Protein AF-A0A485PNK5-F1 (afdb_monomer_lite)

Organism: Lynx pardinus (NCBI:txid191816)

Foldseek 3Di:
DDEADDPPDPLDAADEWHKYWDKDQLCPDPVSHPWFPDDRIDTQIDTGYDDDFDDDDPPDPDPADATWDKDQLDAAWDWTWTFDQDPNDTDTDIDTHTRRHRPDIDTDGHPDPRPHPPDD

InterPro domains:
  IPR001839 Transforming growth factor-beta, C-terminal [PF00019] (16-107)
  IPR001839 Transforming growth factor-beta, C-terminal [PS51362] (1-108)
  IPR001839 Transforming growth factor-beta, C-terminal [SM00204] (17-108)
  IPR003942 Left- Right determination factor [PR01427] (19-40)
  IPR003942 Left- Right determination factor [PR01427] (53-73)
  IPR003942 Left- Right determination factor [PR01427] (79-98)
  IPR015615 Transforming growth factor-beta-like [PTHR11848] (6-108)
  IPR017948 Transforming growth factor beta, conserved site [PS00250] (36-51)
  IPR029034 Cystine-knot cytokine [G3DSA:2.10.90.10] (6-108)
  IPR029034 Cystine-knot cytokine [SSF57501] (11-107)

Radius of gyration: 19.06 Å; chains: 1; bounding box: 50×31×49 Å

Sequence (120 aa):
AQGDCDPEAPAAEGARCCRQETYVDLRGMRWAENWVLEPPGFLAYECVGACQQPPEPPTFRRPFPGPRQCVASETTSLPLIVGVKEGGRPRPQVVSLPNMRVEKCSCAWDGAPVPRRLGP

pLDDT: mean 81.0, std 13.72, range [43.34, 95.06]

Structure (mmCIF, N/CA/C/O backbone):
data_AF-A0A485PNK5-F1
#
_entry.id   AF-A0A485PNK5-F1
#
loop_
_atom_site.group_PDB
_atom_site.id
_atom_site.type_symbol
_atom_site.label_atom_id
_atom_site.label_alt_id
_atom_site.label_comp_id
_atom_site.label_asym_id
_atom_site.label_entity_id
_atom_site.label_seq_id
_atom_site.pdbx_PDB_ins_code
_atom_site.Cartn_x
_atom_site.Cartn_y
_atom_site.Cartn_z
_atom_site.occupancy
_atom_site.B_iso_or_equiv
_atom_site.auth_seq_id
_atom_site.auth_comp_id
_atom_site.auth_asym_id
_atom_site.auth_atom_id
_atom_site.pdbx_PDB_model_num
ATOM 1 N N . ALA A 1 1 ? 14.736 2.645 -8.124 1.00 52.97 1 ALA A N 1
ATOM 2 C CA . ALA A 1 1 ? 13.335 2.901 -7.761 1.00 52.97 1 ALA A CA 1
ATOM 3 C C . ALA A 1 1 ? 13.364 4.090 -6.830 1.00 52.97 1 ALA A C 1
ATOM 5 O O . ALA A 1 1 ? 14.030 4.031 -5.801 1.00 52.97 1 ALA A O 1
ATOM 6 N N . GLN A 1 2 ? 12.846 5.215 -7.292 1.00 55.50 2 GLN A N 1
ATOM 7 C CA . GLN A 1 2 ? 13.005 6.494 -6.615 1.00 55.50 2 GLN A CA 1
ATOM 8 C C . GLN A 1 2 ? 11.812 7.346 -7.032 1.00 55.50 2 GLN A C 1
ATOM 10 O O . GLN A 1 2 ? 11.848 7.963 -8.087 1.00 55.50 2 GLN A O 1
ATOM 15 N N . GLY A 1 3 ? 10.748 7.300 -6.231 1.00 74.06 3 GLY A N 1
ATOM 16 C CA . GLY A 1 3 ? 9.616 8.216 -6.352 1.00 74.06 3 GLY A CA 1
ATOM 17 C C . GLY A 1 3 ? 8.279 7.589 -6.736 1.00 74.06 3 GLY A C 1
ATOM 18 O O . GLY A 1 3 ? 8.140 6.370 -6.893 1.00 74.06 3 GLY A O 1
ATOM 19 N N . ASP A 1 4 ? 7.309 8.488 -6.843 1.00 86.75 4 ASP A N 1
ATOM 20 C CA . ASP A 1 4 ? 5.953 8.227 -7.304 1.00 86.75 4 ASP A CA 1
ATOM 21 C C . ASP A 1 4 ? 5.923 8.073 -8.828 1.00 86.75 4 ASP A C 1
ATOM 23 O O . ASP A 1 4 ? 6.787 8.590 -9.541 1.00 86.75 4 ASP A O 1
ATOM 27 N N . CYS A 1 5 ? 4.964 7.299 -9.324 1.00 87.69 5 CYS A N 1
ATOM 28 C CA . CYS A 1 5 ? 4.735 7.148 -10.751 1.00 87.69 5 CYS A CA 1
ATOM 29 C C . CYS A 1 5 ? 4.199 8.460 -11.337 1.00 87.69 5 CYS A C 1
ATOM 31 O O . CYS A 1 5 ? 3.417 9.159 -10.695 1.00 87.69 5 CYS A O 1
ATOM 33 N N . ASP A 1 6 ? 4.600 8.768 -12.567 1.00 78.81 6 ASP A N 1
ATOM 34 C CA . ASP A 1 6 ? 4.049 9.899 -13.310 1.00 78.81 6 ASP A CA 1
ATOM 35 C C . ASP A 1 6 ? 2.625 9.544 -13.787 1.00 78.81 6 ASP A C 1
ATOM 37 O O . ASP A 1 6 ? 2.473 8.536 -14.484 1.00 78.81 6 ASP A O 1
ATOM 41 N N . PRO A 1 7 ? 1.582 10.309 -13.410 1.00 68.56 7 PRO A N 1
ATOM 42 C CA . PRO A 1 7 ? 0.200 10.017 -13.789 1.00 68.56 7 PRO A CA 1
ATOM 43 C C . PRO A 1 7 ? -0.061 10.123 -15.300 1.00 68.56 7 PRO A C 1
ATOM 45 O O . PRO A 1 7 ? -1.057 9.576 -15.774 1.00 68.56 7 PRO A O 1
ATOM 48 N N . GLU A 1 8 ? 0.802 10.810 -16.057 1.00 65.12 8 GLU A N 1
ATOM 49 C CA . GLU A 1 8 ? 0.654 10.993 -17.508 1.00 65.12 8 GLU A CA 1
ATOM 50 C C . GLU A 1 8 ? 1.404 9.928 -18.325 1.00 65.12 8 GLU A C 1
ATOM 52 O O . GLU A 1 8 ? 1.135 9.741 -19.516 1.00 65.12 8 GLU A O 1
ATOM 57 N N . ALA A 1 9 ? 2.323 9.189 -17.697 1.00 64.19 9 ALA A N 1
ATOM 58 C CA . ALA A 1 9 ? 2.994 8.066 -18.332 1.00 64.19 9 ALA A CA 1
ATOM 59 C C . ALA A 1 9 ? 2.116 6.809 -18.214 1.00 64.19 9 ALA A C 1
ATOM 61 O O . ALA A 1 9 ? 1.662 6.477 -17.116 1.00 64.19 9 ALA A O 1
ATOM 62 N N . PRO A 1 10 ? 1.882 6.052 -19.304 1.00 57.59 10 PRO A N 1
ATOM 63 C CA . PRO A 1 10 ? 1.164 4.794 -19.191 1.00 57.59 10 PRO A CA 1
ATOM 64 C C . PRO A 1 10 ? 1.913 3.885 -18.212 1.00 57.59 10 PRO A C 1
ATOM 66 O O . PRO A 1 10 ? 3.121 3.671 -18.356 1.00 57.59 10 PRO A O 1
ATOM 69 N N . ALA A 1 11 ? 1.187 3.334 -17.235 1.00 55.88 11 ALA A N 1
ATOM 70 C CA . ALA A 1 11 ? 1.639 2.253 -16.362 1.00 55.88 11 ALA A CA 1
ATOM 71 C C . ALA A 1 11 ? 1.801 0.963 -17.190 1.00 55.88 11 ALA A C 1
ATOM 73 O O . ALA A 1 11 ? 1.084 -0.016 -17.024 1.00 55.88 11 ALA A O 1
ATOM 74 N N . ALA A 1 12 ? 2.685 1.006 -18.181 1.00 52.16 12 ALA A N 1
ATOM 75 C CA . ALA A 1 12 ? 2.956 -0.079 -19.099 1.00 52.16 12 ALA A CA 1
ATOM 76 C C . ALA A 1 12 ? 4.041 -0.991 -18.520 1.00 52.16 12 ALA A C 1
ATOM 78 O O . ALA A 1 12 ? 4.969 -0.533 -17.841 1.00 52.16 12 ALA A O 1
ATOM 79 N N . GLU A 1 13 ? 3.950 -2.282 -18.847 1.00 50.34 13 GLU A N 1
ATOM 80 C CA . GLU A 1 13 ? 5.047 -3.245 -18.732 1.00 50.34 13 GLU A CA 1
ATOM 81 C C . GLU A 1 13 ? 6.320 -2.644 -19.354 1.00 50.34 13 GLU A C 1
ATOM 83 O O . GLU A 1 13 ? 6.461 -2.557 -20.571 1.00 50.34 13 GLU A O 1
ATOM 88 N N . GLY A 1 14 ? 7.233 -2.152 -18.510 1.00 56.34 14 GLY A N 1
ATOM 89 C CA . GLY A 1 14 ? 8.463 -1.473 -18.936 1.00 56.34 14 GLY A CA 1
ATOM 90 C C . GLY A 1 14 ? 8.758 -0.150 -18.223 1.00 56.34 14 GLY A C 1
ATOM 91 O O . GLY A 1 14 ? 9.905 0.304 -18.251 1.00 56.34 14 GLY A O 1
ATOM 92 N N . ALA A 1 15 ? 7.782 0.449 -17.531 1.00 72.06 15 ALA A N 1
ATOM 93 C CA . ALA A 1 15 ? 8.028 1.599 -16.662 1.00 72.06 15 ALA A CA 1
ATOM 94 C C . ALA A 1 15 ? 8.975 1.219 -15.508 1.00 72.06 15 ALA A C 1
ATOM 96 O O . ALA A 1 15 ? 8.935 0.101 -14.991 1.00 72.06 15 ALA A O 1
ATOM 97 N N . ARG A 1 16 ? 9.858 2.137 -15.095 1.00 84.75 16 ARG A N 1
ATOM 98 C CA . ARG A 1 16 ? 10.759 1.907 -13.951 1.00 84.75 16 ARG A CA 1
ATOM 99 C C . ARG A 1 16 ? 9.933 1.746 -12.672 1.00 84.75 16 ARG A C 1
ATOM 101 O O . ARG A 1 16 ? 8.997 2.504 -12.472 1.00 84.75 16 ARG A O 1
ATOM 108 N N . CYS A 1 17 ? 10.342 0.828 -11.793 1.00 89.81 17 CYS A N 1
ATOM 109 C CA . CYS A 1 17 ? 9.726 0.631 -10.474 1.00 89.81 17 CYS A CA 1
ATOM 110 C C . CYS A 1 17 ? 9.469 1.959 -9.728 1.00 89.81 17 CYS A C 1
ATOM 112 O O . CYS A 1 17 ? 10.427 2.679 -9.399 1.00 89.81 17 CYS A O 1
ATOM 114 N N . CYS A 1 18 ? 8.190 2.240 -9.468 1.00 90.62 18 CYS A N 1
ATOM 115 C CA . CYS A 1 18 ? 7.665 3.469 -8.872 1.00 90.62 18 CYS A CA 1
ATOM 116 C C . CYS A 1 18 ? 6.459 3.169 -7.966 1.00 90.62 18 CYS A C 1
ATOM 118 O O . CYS A 1 18 ? 5.919 2.059 -7.975 1.00 90.62 18 CYS A O 1
ATOM 120 N N . ARG A 1 19 ? 6.073 4.150 -7.145 1.00 92.50 19 ARG A N 1
ATOM 121 C CA . ARG A 1 19 ? 4.909 4.060 -6.256 1.00 92.50 19 ARG A CA 1
ATOM 122 C C . ARG A 1 19 ? 3.681 4.691 -6.917 1.00 92.50 19 ARG A C 1
ATOM 124 O O . ARG A 1 19 ? 3.716 5.856 -7.290 1.00 92.50 19 ARG A O 1
ATOM 131 N N . GLN A 1 20 ? 2.599 3.940 -7.043 1.00 91.81 20 GLN A N 1
ATOM 132 C CA . GLN A 1 20 ? 1.330 4.394 -7.597 1.00 91.81 20 GLN A CA 1
ATOM 133 C C . GLN A 1 20 ? 0.326 4.673 -6.481 1.00 91.81 20 GLN A C 1
ATOM 135 O O . GLN A 1 20 ? 0.298 3.973 -5.471 1.00 91.81 20 GLN A O 1
ATOM 140 N N . GLU A 1 21 ? -0.509 5.696 -6.652 1.00 92.69 21 GLU A N 1
ATOM 141 C CA . GLU A 1 21 ? -1.604 5.971 -5.725 1.00 92.69 21 GLU A CA 1
ATOM 142 C C . GLU A 1 21 ? -2.684 4.894 -5.811 1.00 92.69 21 GLU A C 1
ATOM 144 O O . GLU A 1 21 ? -3.154 4.521 -6.884 1.00 92.69 21 GLU A O 1
ATOM 149 N N . THR A 1 22 ? -3.099 4.387 -4.654 1.00 93.38 22 THR A N 1
ATOM 150 C CA . THR A 1 22 ? -4.165 3.389 -4.556 1.00 93.38 22 THR A CA 1
ATOM 151 C C . THR A 1 22 ? -4.963 3.665 -3.301 1.00 93.38 22 THR A C 1
ATOM 153 O O . THR A 1 22 ? -4.412 3.680 -2.197 1.00 93.38 22 THR A O 1
ATOM 156 N N . TYR A 1 23 ? -6.257 3.920 -3.477 1.00 94.31 23 TYR A N 1
ATOM 157 C CA . TYR A 1 23 ? -7.175 4.180 -2.381 1.00 94.31 23 TYR A CA 1
ATOM 158 C C . TYR A 1 23 ? -7.824 2.883 -1.910 1.00 94.31 23 TYR A C 1
ATOM 160 O O . TYR A 1 23 ? -8.352 2.109 -2.707 1.00 94.31 23 TYR A O 1
ATOM 168 N N . VAL A 1 24 ? -7.807 2.677 -0.601 1.00 92.69 24 VAL A N 1
ATOM 169 C CA . VAL A 1 24 ? -8.452 1.557 0.068 1.00 92.69 24 VAL A CA 1
ATOM 170 C C . VAL A 1 24 ? -9.657 2.084 0.834 1.00 92.69 24 VAL A C 1
ATOM 172 O O . VAL A 1 24 ? -9.507 2.845 1.790 1.00 92.69 24 VAL A O 1
ATOM 175 N N . ASP A 1 25 ? -10.850 1.661 0.419 1.00 91.88 25 ASP A N 1
ATOM 176 C CA . ASP A 1 25 ? -12.098 1.943 1.128 1.00 91.88 25 ASP A CA 1
ATOM 177 C C . ASP A 1 25 ? -12.303 0.921 2.250 1.00 91.88 25 ASP A C 1
ATOM 179 O O . ASP A 1 25 ? -12.590 -0.251 1.998 1.00 91.88 25 ASP A O 1
ATOM 183 N N . LEU A 1 26 ? -12.155 1.366 3.497 1.00 89.19 26 LEU A N 1
ATOM 184 C CA . LEU A 1 26 ? -12.351 0.515 4.668 1.00 89.19 26 LEU A CA 1
ATOM 185 C C . LEU A 1 26 ? -13.839 0.267 4.933 1.00 89.19 26 LEU A C 1
ATOM 187 O O . LEU A 1 26 ? -14.189 -0.805 5.418 1.00 89.19 26 LEU A O 1
ATOM 191 N N . ARG A 1 27 ? -14.735 1.195 4.573 1.00 84.00 27 ARG A N 1
ATOM 192 C CA . ARG A 1 27 ? -16.186 0.999 4.755 1.00 84.00 27 ARG A CA 1
ATOM 193 C C . ARG A 1 27 ? -16.747 -0.064 3.817 1.00 84.00 27 ARG A C 1
ATOM 195 O O . ARG A 1 27 ? -17.682 -0.764 4.189 1.00 84.00 27 ARG A O 1
ATOM 202 N N . GLY A 1 28 ? -16.160 -0.208 2.630 1.00 84.38 28 GLY A N 1
ATOM 203 C CA . GLY A 1 28 ? -16.496 -1.265 1.674 1.00 84.38 28 GLY A CA 1
ATOM 204 C C . GLY A 1 28 ? -15.974 -2.657 2.057 1.00 84.38 28 GLY A C 1
ATOM 205 O O . GLY A 1 28 ? -16.331 -3.649 1.417 1.00 84.38 28 GLY A O 1
ATOM 206 N N . MET A 1 29 ? -15.130 -2.768 3.089 1.00 87.81 29 MET A N 1
ATOM 207 C CA . MET A 1 29 ? -14.545 -4.037 3.515 1.00 87.81 29 MET A CA 1
ATOM 208 C C . MET A 1 29 ? -15.355 -4.699 4.628 1.00 87.81 29 MET A C 1
ATOM 210 O O . MET A 1 29 ? -15.425 -4.204 5.749 1.00 87.81 29 MET A O 1
ATOM 214 N N . ARG A 1 30 ? -15.849 -5.914 4.361 1.00 84.75 30 ARG A N 1
ATOM 215 C CA . ARG A 1 30 ? -16.630 -6.721 5.322 1.00 84.75 30 ARG A CA 1
ATOM 216 C C . ARG A 1 30 ? -15.951 -6.907 6.682 1.00 84.75 30 ARG A C 1
ATOM 218 O O . ARG A 1 30 ? -16.625 -6.996 7.698 1.00 84.75 30 ARG A O 1
ATOM 225 N N . TRP A 1 31 ? -14.619 -6.999 6.710 1.00 80.81 31 TRP A N 1
ATOM 226 C CA . TRP A 1 31 ? -13.874 -7.197 7.956 1.00 80.81 31 TRP A CA 1
ATOM 227 C C . TRP A 1 31 ? -13.794 -5.936 8.815 1.00 80.81 31 TRP A C 1
ATOM 229 O O . TRP A 1 31 ? -13.536 -6.086 9.998 1.00 80.81 31 TRP A O 1
ATOM 239 N N . ALA A 1 32 ? -13.984 -4.742 8.246 1.00 81.50 32 ALA A N 1
ATOM 240 C CA . ALA A 1 32 ? -13.938 -3.433 8.911 1.00 81.50 32 ALA A CA 1
ATOM 241 C C . ALA A 1 32 ? -15.346 -2.841 9.143 1.00 81.50 32 ALA A C 1
ATOM 243 O O . ALA A 1 32 ? -15.527 -1.905 9.928 1.00 81.50 32 ALA A O 1
ATOM 244 N N . GLU A 1 33 ? -16.345 -3.420 8.478 1.00 74.00 33 GLU A N 1
ATOM 245 C CA . GLU A 1 33 ? -17.748 -3.039 8.540 1.00 74.00 33 GLU A CA 1
ATOM 246 C C . GLU A 1 33 ? -18.261 -3.013 9.990 1.00 74.00 33 GLU A C 1
ATOM 248 O O . GLU A 1 33 ? -18.122 -3.981 10.737 1.00 74.00 33 GLU A O 1
ATOM 253 N N . ASN A 1 34 ? -18.902 -1.911 10.386 1.00 74.00 34 ASN A N 1
ATOM 254 C CA . ASN A 1 34 ? -19.606 -1.743 11.667 1.00 74.00 34 ASN A CA 1
ATOM 255 C C . ASN A 1 34 ? -18.745 -1.650 12.946 1.00 74.00 34 ASN A C 1
ATOM 257 O O . ASN A 1 34 ? -19.314 -1.550 14.036 1.00 74.00 34 ASN A O 1
ATOM 261 N N . TRP A 1 35 ? -17.411 -1.634 12.856 1.00 84.06 35 TRP A N 1
ATOM 262 C CA . TRP A 1 35 ? -16.552 -1.390 14.029 1.00 84.06 35 TRP A CA 1
ATOM 263 C C . TRP A 1 35 ? -15.379 -0.442 13.771 1.00 84.06 35 TRP A C 1
ATOM 265 O O . TRP A 1 35 ? -14.919 0.165 14.732 1.00 84.06 35 TRP A O 1
ATOM 275 N N . VAL A 1 36 ? -14.919 -0.233 12.532 1.00 89.94 36 VAL A N 1
ATOM 276 C CA . VAL A 1 36 ? -13.999 0.880 12.234 1.00 89.94 36 VAL A CA 1
ATOM 277 C C . VAL A 1 36 ? -14.800 2.181 12.182 1.00 89.94 36 VAL A C 1
ATOM 279 O O . VAL A 1 36 ? -15.735 2.313 11.396 1.00 89.94 36 VAL A O 1
ATOM 282 N N . LEU A 1 37 ? -14.445 3.130 13.046 1.00 90.81 37 LEU A N 1
ATOM 283 C CA . LEU A 1 37 ? -15.056 4.457 13.115 1.00 90.81 37 LEU A CA 1
ATOM 284 C C . LEU A 1 37 ? -14.327 5.439 12.192 1.00 90.81 37 LEU A C 1
ATOM 286 O O . LEU A 1 37 ? -14.977 6.152 11.440 1.00 90.81 37 LEU A O 1
ATOM 290 N N . GLU A 1 38 ? -12.991 5.448 12.221 1.00 92.50 38 GLU A N 1
ATOM 291 C CA . GLU A 1 38 ? -12.152 6.332 11.400 1.00 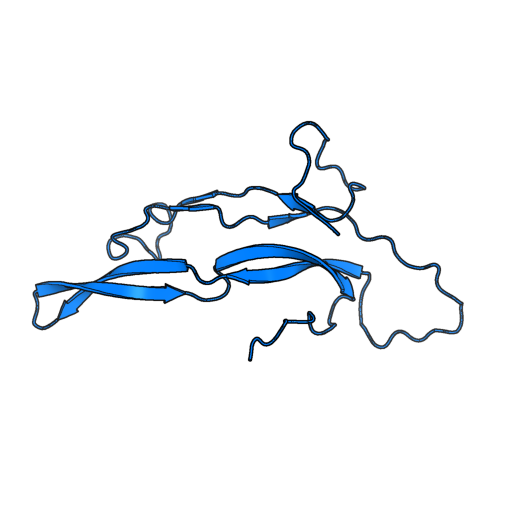92.50 38 GLU A CA 1
ATOM 292 C C . GLU A 1 38 ? -10.792 5.675 11.075 1.00 92.50 38 GLU A C 1
ATOM 294 O O . GLU A 1 38 ? -10.265 4.943 11.919 1.00 92.50 38 GLU A O 1
ATOM 299 N N . PRO A 1 39 ? -10.164 5.983 9.923 1.00 93.75 39 PRO A N 1
ATOM 300 C CA . PRO A 1 39 ? -10.754 6.691 8.787 1.00 93.75 39 PRO A CA 1
ATOM 301 C C . PRO A 1 39 ? -11.708 5.791 7.974 1.00 93.75 39 PRO A C 1
ATOM 303 O O . PRO A 1 39 ? -11.598 4.565 8.029 1.00 93.75 39 PRO A O 1
ATOM 306 N N . PRO A 1 40 ? -12.605 6.365 7.151 1.00 91.44 40 PRO A N 1
ATOM 307 C CA . PRO A 1 40 ? -13.453 5.595 6.235 1.00 91.44 40 PRO A CA 1
ATOM 308 C C . PRO A 1 40 ? -12.665 4.882 5.125 1.00 91.44 40 PRO A C 1
ATOM 310 O O . PRO A 1 40 ? -13.155 3.930 4.527 1.00 91.44 40 PRO A O 1
ATOM 313 N N . GLY A 1 41 ? -11.450 5.344 4.845 1.00 92.94 41 GLY A N 1
ATOM 314 C CA . GLY A 1 41 ? -10.526 4.785 3.869 1.00 92.94 41 GLY A CA 1
ATOM 315 C C . GLY A 1 41 ? -9.254 5.625 3.809 1.00 92.94 41 GLY A C 1
ATOM 316 O O . GLY A 1 41 ? -9.168 6.678 4.445 1.00 92.94 41 GLY A O 1
ATOM 317 N N . PHE A 1 42 ? -8.245 5.157 3.084 1.00 94.12 42 PHE A N 1
ATOM 318 C CA . PHE A 1 42 ? -6.922 5.780 3.071 1.00 94.12 42 PHE A CA 1
ATOM 319 C C . PHE A 1 42 ? -6.159 5.479 1.776 1.00 94.12 42 PHE A C 1
ATOM 321 O O . PHE A 1 42 ? -6.453 4.515 1.074 1.00 94.12 42 PHE A O 1
ATOM 328 N N . LEU A 1 43 ? -5.151 6.297 1.464 1.00 95.06 43 LEU A N 1
ATOM 329 C CA . LEU A 1 43 ? -4.204 6.005 0.387 1.00 95.06 43 LEU A CA 1
ATOM 330 C C . LEU A 1 43 ? -3.174 4.991 0.889 1.00 95.06 43 LEU A C 1
ATOM 332 O O . LEU A 1 43 ? -2.337 5.321 1.731 1.00 95.06 43 LEU A O 1
ATOM 336 N N . ALA A 1 44 ? -3.263 3.760 0.389 1.00 94.62 44 ALA A N 1
ATOM 337 C CA . ALA A 1 44 ? -2.332 2.678 0.697 1.00 94.62 44 ALA A CA 1
ATOM 338 C C . ALA A 1 44 ? -1.087 2.730 -0.188 1.00 94.62 44 ALA A C 1
ATOM 340 O O . ALA A 1 44 ? 0.007 2.446 0.297 1.00 94.62 44 ALA A O 1
ATOM 341 N N . TYR A 1 45 ? -1.257 3.184 -1.433 1.00 94.00 45 TYR A N 1
ATOM 342 C CA . TYR A 1 45 ? -0.258 3.131 -2.499 1.00 94.00 45 TYR A CA 1
ATOM 343 C C . TYR A 1 45 ? 0.185 1.700 -2.854 1.00 94.00 45 TYR A C 1
ATOM 345 O O . TYR A 1 45 ? 0.146 0.784 -2.035 1.00 94.00 45 TYR A O 1
ATOM 353 N N . GLU A 1 46 ? 0.652 1.514 -4.082 1.00 92.81 46 GLU A N 1
ATOM 354 C CA . GLU A 1 46 ? 1.132 0.232 -4.593 1.00 92.81 46 GLU A CA 1
ATOM 355 C C . GLU A 1 46 ? 2.475 0.399 -5.312 1.00 92.81 46 GLU A C 1
ATOM 357 O O . GLU A 1 46 ? 2.774 1.453 -5.868 1.00 92.81 46 GLU A O 1
ATOM 362 N N . CYS A 1 47 ? 3.319 -0.632 -5.279 1.00 91.69 47 CYS A N 1
ATOM 363 C CA . CYS A 1 47 ? 4.559 -0.648 -6.049 1.00 91.69 47 CYS A CA 1
ATOM 364 C C . CYS A 1 47 ? 4.326 -1.323 -7.393 1.00 91.69 47 CYS A C 1
ATOM 366 O O . CYS A 1 47 ? 4.025 -2.512 -7.438 1.00 91.69 47 CYS A O 1
ATOM 368 N N . VAL A 1 48 ? 4.529 -0.578 -8.477 1.00 90.75 48 VAL A N 1
ATOM 369 C CA . VAL A 1 48 ? 4.297 -1.056 -9.842 1.00 90.75 48 VAL A CA 1
ATOM 370 C C . VAL A 1 48 ? 5.508 -0.804 -10.734 1.00 90.75 48 VAL A C 1
ATOM 372 O O . VAL A 1 48 ? 6.430 -0.056 -10.394 1.00 90.75 48 VAL A O 1
ATOM 375 N N . GLY A 1 49 ? 5.505 -1.438 -11.903 1.00 88.31 49 GLY A N 1
ATOM 376 C CA . GLY A 1 49 ? 6.561 -1.321 -12.901 1.00 88.31 49 GLY A CA 1
ATOM 377 C C . GLY A 1 49 ? 7.608 -2.431 -12.822 1.00 88.31 49 GLY A C 1
ATOM 378 O O . GLY A 1 49 ? 7.553 -3.350 -12.004 1.00 88.31 49 GLY A O 1
ATOM 379 N N . ALA A 1 50 ? 8.583 -2.347 -13.721 1.00 85.81 50 ALA A N 1
ATOM 380 C CA . ALA A 1 50 ? 9.593 -3.364 -13.941 1.00 85.81 50 ALA A CA 1
ATOM 381 C C . ALA A 1 50 ? 10.937 -3.007 -13.290 1.00 85.81 50 ALA A C 1
ATOM 383 O O . ALA A 1 50 ? 11.328 -1.842 -13.134 1.00 85.81 50 ALA A O 1
ATOM 384 N N . CYS A 1 51 ? 11.687 -4.054 -12.956 1.00 87.06 51 CYS A N 1
ATOM 385 C CA . CYS A 1 51 ? 13.055 -3.963 -12.476 1.00 87.06 51 CYS A CA 1
ATOM 386 C C . CYS A 1 51 ? 14.014 -4.496 -13.536 1.00 87.06 51 CYS A C 1
ATOM 388 O O . CYS A 1 51 ? 13.862 -5.618 -14.018 1.00 87.06 51 CYS A O 1
ATOM 390 N N . GLN A 1 52 ? 15.031 -3.697 -13.871 1.00 83.50 52 GLN A N 1
ATOM 391 C CA . GLN A 1 52 ? 16.094 -4.139 -14.768 1.00 83.50 52 GLN A CA 1
ATOM 392 C C . GLN A 1 52 ? 16.826 -5.332 -14.149 1.00 83.50 52 GLN A C 1
ATOM 394 O O . GLN A 1 52 ? 17.331 -5.259 -13.018 1.00 83.50 52 GLN A O 1
ATOM 399 N N 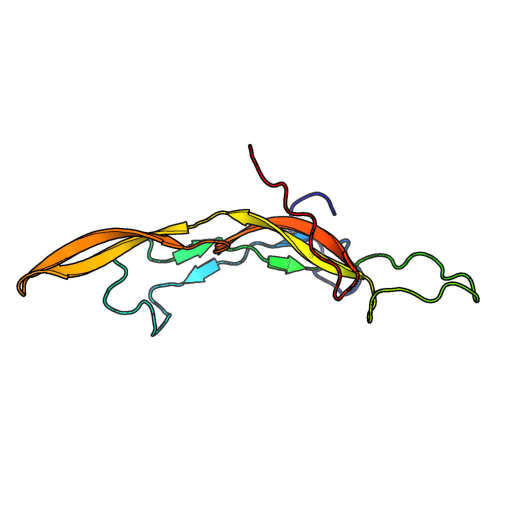. GLN A 1 53 ? 16.875 -6.425 -14.907 1.00 82.56 53 GLN A N 1
ATOM 400 C CA . GLN A 1 53 ? 17.682 -7.582 -14.560 1.00 82.56 53 GLN A CA 1
ATOM 401 C C . GLN A 1 53 ? 19.139 -7.273 -14.928 1.00 82.56 53 GLN A C 1
ATOM 403 O O . GLN A 1 53 ? 19.394 -6.803 -16.040 1.00 82.56 53 GLN A O 1
ATOM 408 N N . PRO A 1 54 ? 20.102 -7.476 -14.016 1.00 74.50 54 PRO A N 1
ATOM 409 C CA . PRO A 1 54 ? 21.506 -7.387 -14.385 1.00 74.50 54 PRO A CA 1
ATOM 410 C C . PRO A 1 54 ? 21.826 -8.452 -15.449 1.00 74.50 54 PRO A C 1
ATOM 412 O O . PRO A 1 54 ? 21.257 -9.544 -15.383 1.00 74.50 54 PRO A O 1
ATOM 415 N N . PRO A 1 55 ? 22.718 -8.166 -16.415 1.00 69.81 55 PRO A N 1
ATOM 416 C CA . PRO A 1 55 ? 23.157 -9.166 -17.382 1.00 69.81 55 PRO A CA 1
ATOM 417 C C . PRO A 1 55 ? 23.780 -10.349 -16.634 1.00 69.81 55 PRO A C 1
ATOM 419 O O . PRO A 1 55 ? 24.669 -10.171 -15.801 1.00 69.81 55 PRO A O 1
ATOM 422 N N . GLU A 1 56 ? 23.272 -11.552 -16.886 1.00 62.72 56 GLU A N 1
ATOM 423 C CA . GLU A 1 56 ? 23.694 -12.761 -16.180 1.00 62.72 56 GLU A CA 1
ATOM 424 C C . GLU A 1 56 ? 24.991 -13.319 -16.777 1.00 62.72 56 GLU A C 1
ATOM 426 O O . GLU A 1 56 ? 25.022 -13.649 -17.965 1.00 62.72 56 GLU A O 1
ATOM 431 N N . PRO A 1 57 ? 26.064 -13.490 -15.984 1.00 59.41 57 PRO A N 1
ATOM 432 C CA . PRO A 1 57 ? 27.174 -14.330 -16.390 1.00 59.41 57 PRO A CA 1
ATOM 433 C C . PRO A 1 57 ? 26.772 -15.814 -16.291 1.00 59.41 57 PRO A C 1
ATOM 435 O O . PRO A 1 57 ? 26.103 -16.204 -15.330 1.00 59.41 57 PRO A O 1
ATOM 438 N N . PRO A 1 58 ? 27.237 -16.675 -17.215 1.00 57.78 58 PRO A N 1
ATOM 439 C CA . PRO A 1 58 ? 26.812 -18.078 -17.325 1.00 57.78 58 PRO A CA 1
ATOM 440 C C . PRO A 1 58 ? 27.140 -18.961 -16.104 1.00 57.78 58 PRO A C 1
ATOM 442 O O . PRO A 1 58 ? 26.672 -20.091 -16.015 1.00 57.78 58 PRO A O 1
ATOM 445 N N . THR A 1 59 ? 27.939 -18.474 -15.153 1.00 61.00 59 THR A N 1
ATOM 446 C CA . THR A 1 59 ? 28.422 -19.228 -13.986 1.00 61.00 59 THR A CA 1
ATOM 447 C C . THR A 1 59 ? 27.773 -18.821 -12.660 1.00 61.00 59 THR A C 1
ATOM 449 O O . THR A 1 59 ? 28.055 -19.436 -11.630 1.00 61.00 59 THR A O 1
ATOM 452 N N . PHE A 1 60 ? 26.898 -17.809 -12.642 1.00 63.41 60 PHE A N 1
ATOM 453 C CA . PHE A 1 60 ? 26.345 -17.290 -11.392 1.00 63.41 60 PHE A CA 1
ATOM 454 C C . PHE A 1 60 ? 25.101 -18.076 -10.956 1.00 63.41 60 PHE A C 1
ATOM 456 O O . PHE A 1 60 ? 23.971 -17.763 -11.333 1.00 63.41 60 PHE A O 1
ATOM 463 N N . ARG A 1 61 ? 25.298 -19.107 -10.123 1.00 61.88 61 ARG A N 1
ATOM 464 C CA . ARG A 1 61 ? 24.195 -19.742 -9.387 1.00 61.88 61 ARG A CA 1
ATOM 465 C C . ARG A 1 61 ? 23.622 -18.726 -8.404 1.00 61.88 61 ARG A C 1
ATOM 467 O O . ARG A 1 61 ? 24.236 -18.428 -7.382 1.00 61.88 61 ARG A O 1
ATOM 474 N N . ARG A 1 62 ? 22.459 -18.167 -8.735 1.00 62.56 62 ARG A N 1
ATOM 475 C CA . ARG A 1 62 ? 21.781 -17.202 -7.870 1.00 62.56 62 ARG A CA 1
ATOM 476 C C . ARG A 1 62 ? 21.298 -17.886 -6.586 1.00 62.56 62 ARG A C 1
ATOM 478 O O . ARG A 1 62 ? 20.732 -18.972 -6.667 1.00 62.56 62 ARG A O 1
ATOM 485 N N . PRO A 1 63 ? 21.480 -17.250 -5.415 1.00 68.75 63 PRO A N 1
ATOM 486 C CA . PRO A 1 63 ? 20.954 -17.762 -4.151 1.00 68.75 63 PRO A CA 1
ATOM 487 C C . PRO A 1 63 ? 19.436 -17.567 -4.014 1.00 68.75 63 PRO A C 1
ATOM 489 O O . PRO A 1 63 ? 18.845 -18.090 -3.075 1.00 68.75 63 PRO A O 1
ATOM 492 N N . PHE A 1 64 ? 18.810 -16.821 -4.932 1.00 68.38 64 PHE A N 1
ATOM 493 C CA . PHE A 1 64 ? 17.401 -16.447 -4.876 1.00 68.38 64 PHE A CA 1
ATOM 494 C C . PHE A 1 64 ? 16.619 -17.020 -6.068 1.00 68.38 64 PHE A C 1
ATOM 496 O O . PHE A 1 64 ? 17.152 -17.045 -7.182 1.00 68.38 64 PHE A O 1
ATOM 503 N N . PRO A 1 65 ? 15.380 -17.490 -5.839 1.00 66.56 65 PRO A N 1
ATOM 504 C CA . PRO A 1 65 ? 14.639 -18.342 -6.769 1.00 66.56 65 PRO A CA 1
ATOM 505 C C . PRO A 1 65 ? 14.115 -17.651 -8.037 1.00 66.56 65 PRO A C 1
ATOM 507 O O . PRO A 1 65 ? 13.795 -18.356 -8.991 1.00 66.56 65 PRO A O 1
ATOM 510 N N . GLY A 1 66 ? 14.028 -16.316 -8.085 1.00 74.88 66 GLY A N 1
ATOM 511 C CA . GLY A 1 66 ? 13.341 -15.617 -9.178 1.00 74.88 66 GLY A CA 1
ATOM 512 C C . GLY A 1 66 ? 13.979 -14.296 -9.625 1.00 74.88 66 GLY A C 1
ATOM 513 O O . GLY A 1 66 ? 14.979 -13.853 -9.054 1.00 74.88 66 GLY A O 1
ATOM 514 N N . PRO A 1 67 ? 13.428 -13.660 -10.679 1.00 81.81 67 PRO A N 1
ATOM 515 C CA . PRO A 1 67 ? 13.892 -12.368 -11.180 1.00 81.81 67 PRO A CA 1
ATOM 516 C C . PRO A 1 67 ? 13.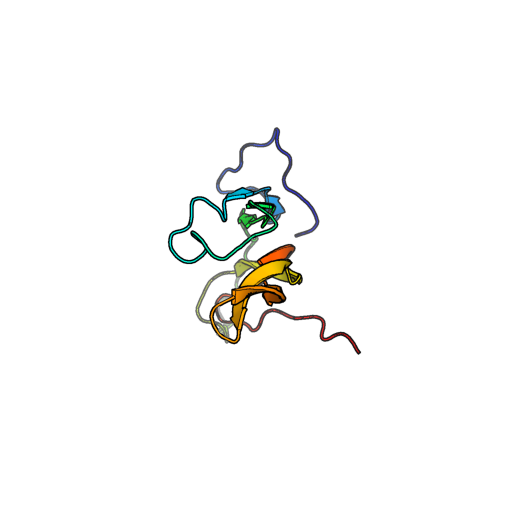669 -11.248 -10.154 1.00 81.81 67 PRO A C 1
ATOM 518 O O . PRO A 1 67 ? 12.902 -11.384 -9.202 1.00 81.81 67 PRO A O 1
ATOM 521 N N . ARG A 1 68 ? 14.323 -10.098 -10.352 1.00 85.75 68 ARG A N 1
ATOM 522 C CA . ARG A 1 68 ? 14.057 -8.910 -9.525 1.00 85.75 68 ARG A CA 1
ATOM 523 C C . ARG A 1 68 ? 12.646 -8.379 -9.763 1.00 85.75 68 ARG A C 1
ATOM 525 O O . ARG A 1 68 ? 12.282 -8.152 -10.915 1.00 85.75 68 ARG A O 1
ATOM 532 N N . GLN A 1 69 ? 11.922 -8.099 -8.686 1.00 87.75 69 GLN A N 1
ATOM 533 C CA . GLN A 1 69 ? 10.567 -7.552 -8.692 1.00 87.75 69 GLN A CA 1
ATOM 534 C C . GLN A 1 69 ? 10.527 -6.183 -8.001 1.00 87.75 69 GLN A C 1
ATOM 536 O O . GLN A 1 69 ? 11.375 -5.870 -7.157 1.00 87.75 69 GLN A O 1
ATOM 541 N N . CYS A 1 70 ? 9.552 -5.357 -8.384 1.00 89.75 70 CYS A N 1
ATOM 542 C CA . CYS A 1 70 ? 9.274 -4.090 -7.716 1.00 89.75 70 CYS A CA 1
ATOM 543 C C . CYS A 1 70 ? 8.446 -4.373 -6.460 1.00 89.75 70 CYS A C 1
ATOM 545 O O . CYS A 1 70 ? 7.337 -4.884 -6.555 1.00 89.75 70 CYS A O 1
ATOM 547 N N . VAL A 1 71 ? 8.997 -4.079 -5.285 1.00 90.94 71 VAL A N 1
ATOM 548 C CA . VAL A 1 71 ? 8.377 -4.400 -3.992 1.00 90.94 71 VAL A CA 1
ATOM 549 C C . VAL A 1 71 ? 8.443 -3.214 -3.040 1.00 90.94 71 VAL A C 1
ATOM 551 O O . VAL A 1 71 ? 9.341 -2.371 -3.139 1.00 90.94 71 VAL A O 1
ATOM 554 N N . ALA A 1 72 ? 7.522 -3.165 -2.078 1.00 91.94 72 ALA A N 1
ATOM 555 C CA . ALA A 1 72 ? 7.548 -2.170 -1.012 1.00 91.94 72 ALA A CA 1
ATOM 556 C C . ALA A 1 72 ? 8.795 -2.363 -0.138 1.00 91.94 72 ALA A C 1
ATOM 558 O O . ALA A 1 72 ? 8.972 -3.407 0.488 1.00 91.94 72 ALA A O 1
ATOM 559 N N . SER A 1 73 ? 9.668 -1.357 -0.105 1.00 90.88 73 SER A N 1
ATOM 560 C CA . SER A 1 73 ? 10.873 -1.350 0.730 1.00 90.88 73 SER A CA 1
ATOM 561 C C . SER A 1 73 ? 10.646 -0.729 2.098 1.00 90.88 73 SER A C 1
ATOM 563 O O . SER A 1 73 ? 11.292 -1.114 3.069 1.00 90.88 73 SER A O 1
ATOM 565 N N . GLU A 1 74 ? 9.744 0.247 2.168 1.00 91.50 74 GLU A N 1
ATOM 566 C CA . GLU A 1 74 ? 9.363 0.917 3.406 1.00 91.50 74 GLU A CA 1
ATOM 567 C C . GLU A 1 74 ? 7.844 1.053 3.447 1.00 91.50 74 GLU A C 1
ATOM 569 O O . GLU A 1 74 ? 7.216 1.428 2.453 1.00 91.50 74 GLU A O 1
ATOM 574 N N . THR A 1 75 ? 7.271 0.757 4.609 1.00 92.44 75 THR A N 1
ATOM 575 C CA . THR A 1 75 ? 5.836 0.838 4.867 1.00 92.44 75 THR A CA 1
ATOM 576 C C . THR A 1 75 ? 5.583 1.487 6.218 1.00 92.44 75 THR A C 1
ATOM 578 O O . THR A 1 75 ? 6.395 1.358 7.135 1.00 92.44 75 THR A O 1
ATOM 581 N N . THR A 1 76 ? 4.441 2.146 6.362 1.00 93.81 76 THR A N 1
ATOM 582 C CA . THR A 1 76 ? 4.004 2.787 7.603 1.00 93.81 76 THR A CA 1
ATOM 583 C C . THR A 1 76 ? 2.727 2.159 8.134 1.00 93.81 76 THR A C 1
ATOM 585 O O . THR A 1 76 ? 1.953 1.517 7.415 1.00 93.81 76 THR A O 1
ATOM 588 N N . SER A 1 77 ? 2.544 2.301 9.443 1.00 93.94 77 SER A N 1
ATOM 589 C CA . SER A 1 77 ? 1.339 1.855 10.129 1.00 93.94 77 SER A CA 1
ATOM 590 C C . SER A 1 77 ? 0.196 2.847 9.925 1.00 93.94 77 SER A C 1
ATOM 592 O O . SER A 1 77 ? 0.427 4.054 9.845 1.00 93.94 77 SER A O 1
ATOM 594 N N . LEU A 1 78 ? -1.037 2.345 9.904 1.00 93.00 78 LEU A N 1
ATOM 595 C CA . LEU A 1 78 ? -2.245 3.162 9.854 1.00 93.00 78 LEU A CA 1
ATOM 596 C C . LEU A 1 78 ? -2.936 3.148 11.227 1.00 93.00 78 LEU A C 1
ATOM 598 O O . LEU A 1 78 ? -3.368 2.076 11.667 1.00 93.00 78 LEU A O 1
ATOM 602 N N . PRO A 1 79 ? -3.059 4.301 11.909 1.00 92.81 79 PRO A N 1
ATOM 603 C CA . PRO A 1 79 ? -3.900 4.408 13.089 1.00 92.81 79 PRO A CA 1
ATOM 604 C C . PRO A 1 79 ? -5.380 4.371 12.690 1.00 92.81 79 PRO A C 1
ATOM 606 O O . PRO A 1 79 ? -5.819 5.100 11.802 1.00 92.81 79 PRO A O 1
ATOM 609 N N . LEU A 1 80 ? -6.141 3.530 13.377 1.00 92.44 80 LEU A N 1
ATOM 610 C CA . LEU A 1 80 ? -7.576 3.335 13.223 1.00 92.44 80 LEU A CA 1
ATOM 611 C C . LEU A 1 80 ? -8.258 3.603 14.556 1.00 92.44 80 LEU A C 1
ATOM 613 O O . LEU A 1 80 ? -7.780 3.172 15.606 1.00 92.44 80 LEU A O 1
ATOM 617 N N . ILE A 1 81 ? -9.396 4.278 14.508 1.00 92.50 81 ILE A N 1
ATOM 618 C CA . ILE A 1 81 ? -10.306 4.394 15.639 1.00 92.50 81 ILE A CA 1
ATOM 619 C C . ILE A 1 81 ? -11.375 3.333 15.455 1.00 92.50 81 ILE A C 1
ATOM 621 O O . ILE A 1 81 ? -12.054 3.301 14.432 1.00 92.50 81 ILE A O 1
ATOM 625 N N . VAL A 1 82 ? -11.530 2.467 16.448 1.00 91.88 82 VAL A N 1
ATOM 626 C CA . VAL A 1 82 ? -12.425 1.316 16.387 1.00 91.88 82 VAL A CA 1
ATOM 627 C C . VAL A 1 82 ? -13.376 1.298 17.577 1.00 91.88 82 VAL A C 1
ATOM 629 O O . VAL A 1 82 ? -13.016 1.704 18.678 1.00 91.88 82 VAL A O 1
ATOM 632 N N . GLY A 1 83 ? -14.607 0.847 17.368 1.00 89.56 83 GLY A N 1
ATOM 633 C CA . GLY A 1 83 ? -15.608 0.651 18.406 1.00 89.56 83 GLY A CA 1
ATOM 634 C C . GLY A 1 83 ? -15.473 -0.732 19.031 1.00 89.56 83 GLY A C 1
ATOM 635 O O . GLY A 1 83 ? -15.805 -1.737 18.406 1.00 89.56 83 GLY A O 1
ATOM 636 N N . VAL A 1 84 ? -15.032 -0.791 20.284 1.00 87.81 84 VAL A N 1
ATOM 637 C CA . VAL A 1 84 ? -14.900 -2.034 21.054 1.00 87.81 84 VAL A CA 1
ATOM 638 C C . VAL A 1 84 ? -16.023 -2.101 22.086 1.00 87.81 84 VAL A C 1
ATOM 640 O O . VAL A 1 84 ? -16.369 -1.095 22.704 1.00 87.81 84 VAL A O 1
ATOM 643 N N . LYS A 1 85 ? -16.648 -3.267 22.275 1.00 84.06 85 LYS A N 1
ATOM 644 C CA . LYS A 1 85 ? -17.692 -3.437 23.299 1.00 84.06 85 LYS A CA 1
ATOM 645 C C . LYS A 1 85 ? -17.047 -3.704 24.656 1.00 84.06 85 LYS A C 1
ATOM 647 O O . LYS A 1 85 ? -16.547 -4.797 24.890 1.00 84.06 85 LYS A O 1
ATOM 652 N N . GLU A 1 86 ? -17.129 -2.738 25.564 1.00 83.75 86 GLU A N 1
ATOM 653 C CA . GLU A 1 86 ? -16.673 -2.874 26.949 1.00 83.75 86 GLU A CA 1
ATOM 654 C C . GLU A 1 86 ? -17.883 -2.734 27.886 1.00 83.75 86 GLU A C 1
ATOM 656 O O . GLU A 1 86 ? -18.594 -1.727 27.865 1.00 83.75 86 GLU A O 1
ATOM 661 N N . GLY A 1 87 ? -18.192 -3.781 28.661 1.00 80.12 87 GLY A N 1
ATOM 662 C CA . GLY A 1 87 ? -19.346 -3.777 29.575 1.00 80.12 87 GLY A CA 1
ATOM 663 C C . GLY A 1 87 ? -20.704 -3.557 28.887 1.00 80.12 87 GLY A C 1
ATOM 664 O O . GLY A 1 87 ? -21.599 -2.946 29.465 1.00 80.12 87 GLY A O 1
ATOM 665 N N . GLY A 1 88 ? -20.851 -3.991 27.629 1.00 82.56 88 GLY A N 1
ATOM 666 C CA . GLY A 1 88 ? -22.085 -3.831 26.847 1.00 82.56 88 GLY A CA 1
ATOM 667 C C . GLY A 1 88 ? -22.282 -2.451 26.207 1.00 82.56 88 GLY A C 1
ATOM 668 O O . GLY A 1 88 ? -23.275 -2.257 25.509 1.00 82.56 88 GLY A O 1
ATOM 669 N N . ARG A 1 89 ? -21.346 -1.505 26.380 1.00 82.56 89 ARG A N 1
ATOM 670 C CA . ARG A 1 89 ? -21.358 -0.197 25.703 1.00 82.56 89 ARG A CA 1
ATOM 671 C C . ARG A 1 89 ? -20.222 -0.112 24.675 1.00 82.56 89 ARG A C 1
ATOM 673 O O . ARG A 1 89 ? -19.119 -0.574 24.969 1.00 82.56 89 ARG A O 1
ATOM 680 N N . PRO A 1 90 ? -20.456 0.458 23.480 1.00 83.00 90 PRO A N 1
ATOM 681 C CA . PRO A 1 90 ? -19.382 0.708 22.529 1.00 83.00 90 PRO A CA 1
ATOM 682 C C . PRO A 1 90 ? -18.462 1.807 23.072 1.00 83.00 90 PRO A C 1
ATOM 684 O O . PRO A 1 90 ? -18.932 2.856 23.516 1.00 83.00 90 PRO A O 1
ATOM 687 N N . ARG A 1 91 ? -17.153 1.564 23.037 1.00 89.75 91 ARG A N 1
ATOM 688 C CA . ARG A 1 91 ? -16.118 2.534 23.387 1.00 89.75 91 ARG A CA 1
ATOM 689 C C . ARG A 1 91 ? -15.107 2.670 22.252 1.00 89.75 91 ARG A C 1
ATOM 691 O O . ARG A 1 91 ? -14.694 1.651 21.700 1.00 89.75 91 ARG A O 1
ATOM 698 N N . PRO A 1 92 ? -14.710 3.901 21.898 1.00 90.88 92 PRO A N 1
ATOM 699 C CA . PRO A 1 92 ? -13.687 4.120 20.891 1.00 90.88 92 PRO A CA 1
ATOM 700 C C . PRO A 1 92 ? -12.306 3.747 21.444 1.00 90.88 92 PRO A C 1
ATOM 702 O O . PRO A 1 92 ? -11.942 4.144 22.551 1.00 90.88 92 PRO A O 1
ATOM 705 N N . GLN A 1 93 ? -11.525 3.019 20.655 1.00 92.06 93 GLN A N 1
ATOM 706 C CA . GLN A 1 93 ? -10.137 2.673 20.935 1.00 92.06 93 GLN A CA 1
ATOM 707 C C . GLN A 1 93 ? -9.277 2.952 19.705 1.00 92.06 93 GLN A C 1
ATOM 709 O O . GLN A 1 93 ? -9.705 2.711 18.580 1.00 92.06 93 GLN A O 1
ATOM 714 N N . VAL A 1 94 ? -8.056 3.440 19.917 1.00 93.38 94 VAL A N 1
ATOM 715 C CA . VAL A 1 94 ? -7.077 3.614 18.840 1.00 93.38 94 VAL A CA 1
ATOM 716 C C . VAL A 1 94 ? -6.236 2.348 18.711 1.00 93.38 94 VAL A C 1
ATOM 718 O O . VAL A 1 94 ? -5.660 1.877 19.693 1.00 93.38 94 VAL A O 1
ATOM 721 N N . VAL A 1 95 ? -6.149 1.812 17.498 1.00 91.50 95 VAL 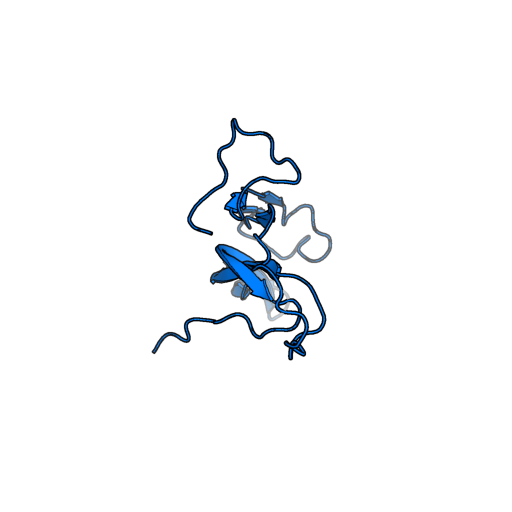A N 1
ATOM 722 C CA . VAL A 1 95 ? -5.325 0.652 17.143 1.00 91.50 95 VAL A CA 1
ATOM 723 C C . VAL A 1 95 ? -4.438 1.031 15.963 1.00 91.50 95 VAL A C 1
ATOM 725 O O . VAL A 1 95 ? -4.877 1.730 15.060 1.00 91.50 95 VAL A O 1
ATOM 728 N N . SER A 1 96 ? -3.184 0.585 15.958 1.00 91.56 96 SER A N 1
ATOM 729 C CA . SER A 1 96 ? -2.250 0.840 14.857 1.00 91.56 96 SER A CA 1
ATOM 730 C C . SER A 1 96 ? -1.997 -0.452 14.092 1.00 91.56 96 SER A C 1
ATOM 732 O O . SER A 1 96 ? -1.430 -1.394 14.647 1.00 91.56 96 SER A O 1
ATOM 734 N N . LEU A 1 97 ? -2.437 -0.510 12.834 1.00 88.69 97 LEU A N 1
ATOM 735 C CA . LEU A 1 97 ? -2.182 -1.658 11.965 1.00 88.69 97 LEU A CA 1
ATOM 736 C C . LEU A 1 97 ? -0.862 -1.457 11.210 1.00 88.69 97 LEU A C 1
ATOM 738 O O . LEU A 1 97 ? -0.714 -0.441 10.527 1.00 88.69 97 LEU A O 1
ATOM 742 N N . PRO A 1 98 ? 0.106 -2.383 11.317 1.00 91.88 98 PRO A N 1
ATOM 743 C CA . PRO A 1 98 ? 1.404 -2.238 10.672 1.00 91.88 98 PRO A CA 1
ATOM 744 C C . PRO A 1 98 ? 1.334 -2.508 9.166 1.00 91.88 98 PRO A C 1
ATOM 746 O O . PRO A 1 98 ? 0.513 -3.293 8.703 1.00 91.88 98 PRO A O 1
ATOM 749 N N . ASN A 1 99 ? 2.276 -1.927 8.419 1.00 91.81 99 ASN A N 1
ATOM 750 C CA . ASN A 1 99 ? 2.482 -2.167 6.983 1.00 91.81 99 ASN A CA 1
ATOM 751 C C . ASN A 1 99 ? 1.262 -1.865 6.097 1.00 91.81 99 ASN A C 1
ATOM 753 O O . ASN A 1 99 ? 1.025 -2.552 5.109 1.00 91.81 99 ASN A O 1
ATOM 757 N N . MET A 1 100 ? 0.488 -0.846 6.459 1.00 92.31 100 MET A N 1
ATOM 758 C CA . MET A 1 100 ? -0.754 -0.513 5.763 1.00 92.31 100 MET A CA 1
ATOM 759 C C . MET A 1 100 ? -0.527 0.420 4.578 1.00 92.31 100 MET A C 1
ATOM 761 O O . MET A 1 100 ? -1.253 0.333 3.594 1.00 92.31 100 MET A O 1
ATOM 765 N N . ARG A 1 101 ? 0.472 1.306 4.656 1.00 93.94 101 ARG A N 1
ATOM 766 C CA . ARG A 1 101 ? 0.777 2.275 3.600 1.00 93.94 101 ARG A CA 1
ATOM 767 C C . ARG A 1 101 ? 2.199 2.101 3.088 1.00 93.94 101 ARG A C 1
ATOM 769 O O . ARG A 1 101 ? 3.128 1.983 3.882 1.00 93.94 101 ARG A O 1
ATOM 776 N N . VAL A 1 102 ? 2.379 2.109 1.773 1.00 94.25 102 VAL A N 1
ATOM 777 C CA . VAL A 1 102 ? 3.690 2.064 1.125 1.00 94.25 102 VAL A CA 1
ATOM 778 C C . VAL A 1 102 ? 4.311 3.460 1.122 1.00 94.25 102 VAL A C 1
ATOM 780 O O . VAL A 1 102 ? 3.766 4.412 0.565 1.00 94.25 102 VAL A O 1
ATOM 783 N N . GLU A 1 103 ? 5.495 3.584 1.713 1.00 92.62 103 GLU A N 1
ATOM 784 C CA . GLU A 1 103 ? 6.284 4.819 1.670 1.00 92.62 103 GLU A CA 1
ATOM 785 C C . GLU A 1 103 ? 7.284 4.811 0.520 1.00 92.62 103 GLU A C 1
ATOM 787 O O . GLU A 1 103 ? 7.491 5.832 -0.132 1.00 92.62 103 GLU A O 1
ATOM 792 N N . LYS A 1 104 ? 7.919 3.661 0.257 1.00 91.88 104 LYS A N 1
ATOM 793 C CA . LYS A 1 104 ? 8.926 3.532 -0.803 1.00 91.88 104 LYS A CA 1
ATOM 794 C C . LYS A 1 104 ? 8.866 2.177 -1.487 1.00 91.88 104 LYS A C 1
ATOM 796 O O . LYS A 1 104 ? 8.643 1.155 -0.839 1.00 91.88 104 LYS A O 1
ATOM 801 N N . CYS A 1 105 ? 9.177 2.188 -2.779 1.00 91.31 105 CYS A N 1
ATOM 802 C CA . CYS A 1 105 ? 9.325 1.003 -3.615 1.00 91.31 105 CYS A CA 1
ATOM 803 C C . CYS A 1 105 ? 10.793 0.775 -3.985 1.00 91.31 105 CYS A C 1
ATOM 805 O O . CYS A 1 105 ? 11.545 1.726 -4.218 1.00 91.31 105 CYS A O 1
ATOM 807 N N . SER A 1 106 ? 11.207 -0.489 -4.073 1.00 89.38 106 SER A N 1
ATOM 808 C CA . SER A 1 106 ? 12.558 -0.890 -4.467 1.00 89.38 106 SER A CA 1
ATOM 809 C C . SER A 1 106 ? 12.570 -2.154 -5.320 1.00 89.38 106 SER A C 1
ATOM 811 O O . SER A 1 106 ? 11.635 -2.945 -5.298 1.00 89.38 106 SER A O 1
ATOM 813 N N . CYS A 1 107 ? 13.660 -2.352 -6.062 1.00 88.38 107 CYS A N 1
ATOM 814 C CA . CYS A 1 107 ? 13.883 -3.579 -6.817 1.00 88.38 107 CYS A CA 1
ATOM 815 C C . CYS A 1 107 ? 14.645 -4.596 -5.969 1.00 88.38 107 CYS A C 1
ATOM 817 O O . CYS A 1 107 ? 15.871 -4.479 -5.838 1.00 88.38 107 CYS A O 1
ATOM 819 N N . ALA A 1 108 ? 13.946 -5.608 -5.466 1.00 86.94 108 ALA A N 1
ATOM 820 C CA . ALA A 1 108 ? 14.526 -6.719 -4.715 1.00 86.94 108 ALA A CA 1
ATOM 821 C C . ALA A 1 108 ? 14.493 -8.010 -5.541 1.00 86.94 108 ALA A C 1
ATOM 823 O O . ALA A 1 108 ? 13.707 -8.132 -6.476 1.00 86.94 108 ALA A O 1
ATOM 824 N N . TRP A 1 109 ? 15.373 -8.956 -5.225 1.00 82.38 109 TRP A N 1
ATOM 825 C CA . TRP A 1 109 ? 15.286 -10.308 -5.777 1.00 82.38 109 TRP A CA 1
ATOM 826 C C . TRP A 1 109 ? 14.092 -11.030 -5.162 1.00 82.38 109 TRP A C 1
ATOM 828 O O . TRP A 1 109 ? 13.865 -10.905 -3.959 1.00 82.38 109 TRP A O 1
ATOM 838 N N . ASP A 1 110 ? 13.353 -11.784 -5.969 1.00 79.62 110 ASP A N 1
ATOM 839 C CA . ASP A 1 110 ? 12.277 -12.624 -5.451 1.00 79.62 110 ASP A CA 1
ATOM 840 C C . ASP A 1 110 ? 12.828 -13.618 -4.411 1.00 79.62 110 ASP A C 1
ATOM 842 O O . ASP A 1 110 ? 13.864 -14.246 -4.629 1.00 79.62 110 ASP A O 1
ATOM 846 N N . GLY A 1 111 ? 12.181 -13.706 -3.250 1.00 70.00 111 GLY A N 1
ATOM 847 C CA . GLY A 1 111 ? 12.637 -14.490 -2.098 1.00 70.00 111 GLY A CA 1
ATOM 848 C C . GLY A 1 111 ? 13.770 -13.872 -1.263 1.00 70.00 111 GLY A C 1
ATOM 849 O O . GLY A 1 111 ? 14.133 -14.443 -0.233 1.00 70.00 111 GLY A O 1
ATOM 850 N N . ALA A 1 112 ? 14.329 -12.717 -1.644 1.00 75.38 112 ALA A N 1
ATOM 851 C CA . ALA A 1 112 ? 15.288 -12.015 -0.794 1.00 75.38 112 ALA A CA 1
ATOM 852 C C . ALA A 1 112 ? 14.573 -11.239 0.328 1.00 75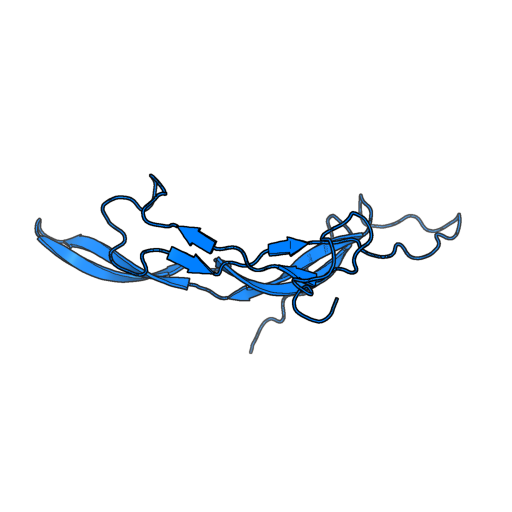.38 112 ALA A C 1
ATOM 854 O O . ALA A 1 112 ?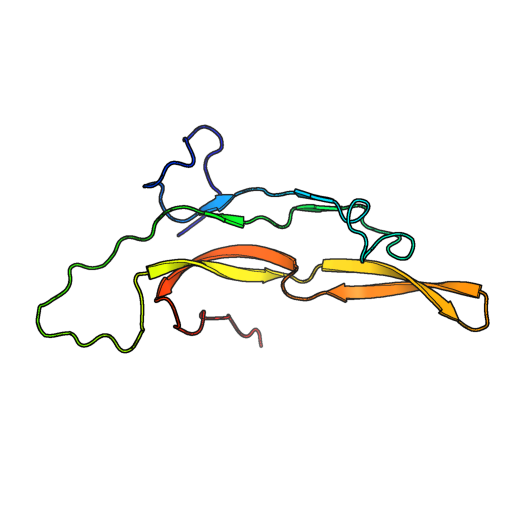 13.536 -10.616 0.083 1.00 75.38 112 ALA A O 1
ATOM 855 N N . PRO A 1 113 ? 15.137 -11.199 1.552 1.00 68.94 113 PRO A N 1
ATOM 856 C CA . PRO A 1 113 ? 14.643 -10.312 2.591 1.00 68.94 113 PRO A CA 1
ATOM 857 C C . PRO A 1 113 ? 14.688 -8.868 2.096 1.00 68.94 113 PRO A C 1
ATOM 859 O O . PRO A 1 113 ? 15.734 -8.373 1.669 1.00 68.94 113 PRO A O 1
ATOM 862 N N . VAL A 1 114 ? 13.551 -8.183 2.160 1.00 65.12 114 VAL A N 1
ATOM 863 C CA . VAL A 1 114 ? 13.502 -6.754 1.861 1.00 65.12 114 VAL A CA 1
ATOM 864 C C . VAL A 1 114 ? 14.330 -6.026 2.926 1.00 65.12 114 VAL A C 1
ATOM 866 O O . VAL A 1 114 ? 14.077 -6.246 4.116 1.00 65.12 114 VAL A O 1
ATOM 869 N N . PRO A 1 115 ? 15.303 -5.171 2.556 1.00 59.66 115 PRO A N 1
ATOM 870 C CA . PRO A 1 115 ? 16.082 -4.410 3.524 1.00 59.66 115 PRO A CA 1
ATOM 871 C C . PRO A 1 115 ? 15.167 -3.412 4.239 1.00 59.66 115 PRO A C 1
ATOM 873 O O . PRO A 1 115 ? 14.950 -2.295 3.776 1.00 59.66 115 PRO A O 1
ATOM 876 N N . ARG A 1 116 ? 14.594 -3.822 5.369 1.00 58.84 116 ARG A N 1
ATOM 877 C CA . ARG A 1 116 ? 13.874 -2.913 6.254 1.00 58.84 116 ARG A CA 1
ATOM 878 C C . ARG A 1 116 ? 14.922 -2.083 6.975 1.00 58.84 116 ARG A C 1
ATOM 880 O O . ARG A 1 116 ? 15.806 -2.644 7.624 1.00 58.84 116 ARG A O 1
ATOM 887 N N . ARG A 1 117 ? 14.834 -0.754 6.890 1.00 57.72 117 ARG A N 1
ATOM 888 C CA . ARG A 1 117 ? 15.525 0.083 7.872 1.00 57.72 117 ARG A CA 1
ATOM 889 C C . ARG A 1 117 ? 14.871 -0.201 9.220 1.00 57.72 117 ARG A C 1
ATOM 891 O O . ARG A 1 117 ? 13.791 0.308 9.498 1.00 57.72 117 ARG A O 1
ATOM 898 N N . LEU A 1 118 ? 15.493 -1.058 10.025 1.00 44.34 118 LEU A N 1
ATOM 899 C CA . LEU A 1 118 ? 15.226 -1.087 11.456 1.00 44.34 118 LEU A CA 1
ATOM 900 C C . LEU A 1 118 ? 15.645 0.288 11.979 1.00 44.34 118 LEU A C 1
ATOM 902 O O . LEU A 1 118 ? 16.817 0.655 11.887 1.00 44.34 118 LEU A O 1
ATOM 906 N N . GLY A 1 119 ? 14.668 1.088 12.401 1.00 45.22 119 GLY A N 1
ATOM 907 C CA . GLY A 1 119 ? 14.956 2.295 13.168 1.00 45.22 119 GLY A CA 1
ATOM 908 C C . GLY A 1 119 ? 15.646 1.929 14.490 1.00 45.22 119 GLY A C 1
ATOM 909 O O . GLY A 1 119 ? 15.543 0.772 14.911 1.00 45.22 119 GLY A O 1
ATOM 910 N N . PRO A 1 120 ? 16.380 2.874 15.103 1.00 43.34 120 PRO A N 1
ATOM 911 C CA . PRO A 1 120 ? 16.900 2.710 16.459 1.00 43.34 120 PRO A CA 1
ATOM 912 C C . PRO A 1 120 ? 15.780 2.539 17.494 1.00 43.34 120 PRO A C 1
ATOM 914 O O . PRO A 1 120 ? 14.651 3.023 17.237 1.00 43.34 120 PRO A O 1
#

Secondary structure (DSSP, 8-state):
--SBPPTTS---TTSBSEEEP-EEESTT-TTTTTTEEE-SEEE--EEESB-PPPPPPTT---SSSS-EEEEEEEEEEEEEEEEEEETTEEEEEEEEEEEEEEEEEEEEETTSPP------